Protein AF-A0A2J7Z100-F1 (afdb_monomer_lite)

InterPro domains:
  IPR019362 Methylmalonic aciduria and homocystinuria type D protein [PF10229] (12-99)
  IPR019362 Methylmalonic aciduria and homocystinuria type D protein [PTHR13192] (5-99)

Sequence (100 aa):
MAPIERGTTPWHMEYSVHRVPPAFKAEVLSIFPKCDLEKLLIVPTCQRSVLDLVNTGEPVEQEKDRCLERFMAWAKVVCDSLLGSGHWADYIDPCSGLPV

Structure (mmCIF, N/CA/C/O backbone):
data_AF-A0A2J7Z100-F1
#
_entry.id   AF-A0A2J7Z100-F1
#
loop_
_atom_site.group_PDB
_atom_site.id
_atom_site.type_symbol
_atom_site.label_atom_id
_atom_site.label_alt_id
_atom_site.label_comp_id
_atom_site.label_asym_id
_atom_site.label_entity_id
_atom_site.label_seq_id
_atom_site.pdbx_PDB_ins_code
_atom_site.Cartn_x
_atom_site.Cartn_y
_atom_site.Cartn_z
_atom_site.occupancy
_atom_site.B_iso_or_equiv
_atom_site.auth_seq_id
_atom_site.auth_comp_id
_atom_site.auth_asym_id
_atom_site.auth_atom_id
_atom_site.pdbx_PDB_model_num
ATOM 1 N N . MET A 1 1 ? 9.916 -3.895 12.779 1.00 70.19 1 MET A N 1
ATOM 2 C CA . MET A 1 1 ? 8.723 -4.563 13.344 1.00 70.19 1 MET A CA 1
ATOM 3 C C . MET A 1 1 ? 8.463 -5.799 12.501 1.00 70.19 1 MET A C 1
ATOM 5 O O . MET A 1 1 ? 8.618 -5.704 11.290 1.00 70.19 1 MET A O 1
ATOM 9 N N . ALA A 1 2 ? 8.195 -6.954 13.112 1.00 85.88 2 ALA A N 1
ATOM 10 C CA . ALA A 1 2 ? 7.854 -8.148 12.342 1.00 85.88 2 ALA A CA 1
ATOM 11 C C . ALA A 1 2 ? 6.414 -8.019 11.806 1.00 85.88 2 ALA A C 1
ATOM 13 O O . ALA A 1 2 ? 5.570 -7.485 12.529 1.00 85.88 2 ALA A O 1
ATOM 14 N N . PRO A 1 3 ? 6.133 -8.476 10.574 1.00 92.31 3 PRO A N 1
ATOM 15 C CA . PRO A 1 3 ? 4.771 -8.500 10.061 1.00 92.31 3 PRO A CA 1
ATOM 16 C C . PRO A 1 3 ? 3.896 -9.448 10.873 1.00 92.31 3 PRO A C 1
ATOM 18 O O . PRO A 1 3 ? 4.365 -10.482 11.349 1.00 92.31 3 PRO A O 1
ATOM 21 N N . ILE A 1 4 ? 2.618 -9.096 10.969 1.00 96.56 4 ILE A N 1
ATOM 22 C CA . ILE A 1 4 ? 1.551 -9.947 11.501 1.00 96.56 4 ILE A CA 1
ATOM 23 C C . ILE A 1 4 ? 1.329 -11.131 10.556 1.00 96.56 4 ILE A C 1
ATOM 25 O O . ILE A 1 4 ? 1.197 -12.265 11.001 1.00 96.56 4 ILE A O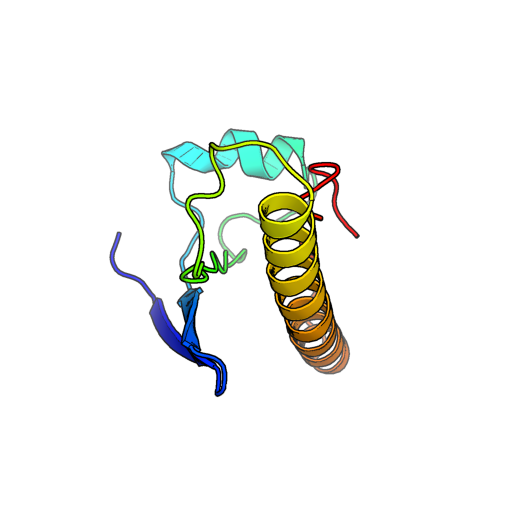 1
ATOM 29 N N . GLU A 1 5 ? 1.334 -10.859 9.252 1.00 96.50 5 GLU A N 1
ATOM 30 C CA . GLU A 1 5 ? 1.113 -11.850 8.203 1.00 96.50 5 GLU A CA 1
ATOM 31 C C . GLU A 1 5 ? 1.941 -11.509 6.961 1.00 96.50 5 GLU A C 1
ATOM 33 O O . GLU A 1 5 ? 2.273 -10.344 6.714 1.00 96.50 5 GLU A O 1
ATOM 38 N N . ARG A 1 6 ? 2.278 -12.529 6.171 1.00 97.38 6 ARG A N 1
ATOM 39 C CA . ARG A 1 6 ? 2.841 -12.392 4.827 1.00 97.38 6 ARG A CA 1
ATOM 40 C C . ARG A 1 6 ? 2.121 -13.338 3.885 1.00 97.38 6 ARG A C 1
ATOM 42 O O . ARG A 1 6 ? 1.777 -14.447 4.286 1.00 97.38 6 ARG A O 1
ATOM 49 N N . GLY A 1 7 ? 2.004 -12.939 2.629 1.00 96.62 7 GLY A N 1
ATOM 50 C CA . GLY A 1 7 ? 1.504 -13.823 1.593 1.00 96.62 7 GLY A CA 1
ATOM 51 C C . GLY A 1 7 ? 1.962 -13.413 0.205 1.00 96.62 7 GLY A C 1
ATOM 52 O O . GLY A 1 7 ? 2.594 -12.373 0.000 1.00 96.62 7 GLY A O 1
ATOM 53 N N . THR A 1 8 ? 1.629 -14.270 -0.750 1.00 96.88 8 THR A N 1
ATOM 54 C CA . THR A 1 8 ? 1.953 -14.089 -2.160 1.00 96.88 8 THR A CA 1
ATOM 55 C C . THR A 1 8 ? 0.722 -14.437 -2.981 1.00 96.88 8 THR A C 1
ATOM 57 O O . THR A 1 8 ? 0.100 -15.480 -2.786 1.00 96.88 8 THR A O 1
ATOM 60 N N . THR A 1 9 ? 0.348 -13.545 -3.890 1.00 94.50 9 THR A N 1
ATOM 61 C CA . THR A 1 9 ? -0.756 -13.762 -4.834 1.00 94.50 9 THR A CA 1
ATOM 62 C C . THR A 1 9 ? -0.364 -14.769 -5.927 1.00 94.50 9 THR A C 1
ATOM 64 O O . THR A 1 9 ? 0.829 -14.980 -6.164 1.00 94.50 9 THR A O 1
ATOM 67 N N . PRO A 1 10 ? -1.327 -15.345 -6.675 1.00 92.25 10 PRO A N 1
ATOM 68 C CA . PRO A 1 10 ? -1.025 -16.265 -7.779 1.00 92.25 10 PRO A CA 1
ATOM 69 C C . PRO A 1 10 ? -0.105 -15.693 -8.873 1.00 92.25 10 PRO A C 1
ATOM 71 O O . PRO A 1 10 ? 0.541 -16.449 -9.593 1.00 92.25 10 PRO A O 1
ATOM 74 N N . TRP A 1 11 ? -0.018 -14.365 -9.004 1.00 90.25 11 TRP A N 1
ATOM 75 C CA . TRP A 1 11 ? 0.864 -13.671 -9.954 1.00 90.25 11 TRP A CA 1
ATOM 76 C C . TRP A 1 11 ? 2.151 -13.131 -9.314 1.00 90.25 11 TRP A C 1
ATOM 78 O O . TRP A 1 11 ? 2.785 -12.242 -9.881 1.00 90.25 11 TRP A O 1
ATOM 88 N N . HIS A 1 12 ? 2.557 -13.681 -8.167 1.00 93.44 12 HIS A N 1
ATOM 89 C CA . HIS A 1 12 ? 3.811 -13.367 -7.469 1.00 93.44 12 HIS A CA 1
ATOM 90 C C . HIS A 1 12 ? 3.929 -11.924 -6.949 1.00 93.44 12 HIS A C 1
ATOM 92 O O . HIS A 1 12 ? 5.032 -11.459 -6.672 1.00 93.44 12 HIS A O 1
ATOM 98 N N . MET A 1 13 ? 2.809 -11.212 -6.776 1.00 96.44 13 MET A N 1
ATOM 99 C CA . MET A 1 13 ? 2.800 -10.018 -5.925 1.00 96.44 13 MET A CA 1
ATOM 100 C C . MET A 1 13 ? 2.866 -10.453 -4.464 1.00 96.44 13 MET A C 1
ATOM 102 O O . MET A 1 13 ? 2.020 -11.232 -4.018 1.00 96.44 13 MET A O 1
ATOM 106 N N . GLU A 1 14 ? 3.850 -9.943 -3.739 1.00 98.06 14 GLU A N 1
ATOM 107 C CA . GLU A 1 14 ? 4.035 -10.158 -2.310 1.00 98.06 14 GLU A CA 1
ATOM 108 C C . GLU A 1 14 ? 3.282 -9.089 -1.519 1.00 98.06 14 GLU A C 1
ATOM 110 O O . GLU A 1 14 ? 3.199 -7.932 -1.933 1.00 98.06 14 GLU A O 1
ATOM 115 N N . TYR A 1 15 ? 2.757 -9.461 -0.356 1.00 97.88 15 TYR A N 1
ATOM 116 C CA . TYR A 1 15 ? 2.187 -8.519 0.599 1.00 97.88 15 TYR A CA 1
ATOM 117 C C . TYR A 1 15 ? 2.577 -8.894 2.025 1.00 97.88 15 TYR A C 1
ATOM 119 O O . TYR A 1 15 ? 2.929 -10.038 2.335 1.00 97.88 15 TYR A O 1
ATOM 127 N N . SER A 1 16 ? 2.502 -7.915 2.919 1.00 97.88 16 SER A N 1
ATOM 128 C CA . SER A 1 16 ? 2.660 -8.157 4.350 1.00 97.88 16 SER A CA 1
ATOM 129 C C . SER A 1 16 ? 1.777 -7.226 5.160 1.00 97.88 16 SER A C 1
ATOM 131 O O . SER A 1 16 ? 1.538 -6.102 4.744 1.00 97.88 16 SER A O 1
ATOM 133 N N . VAL A 1 17 ? 1.292 -7.690 6.307 1.00 97.56 17 VAL A N 1
ATOM 134 C CA . VAL A 1 17 ? 0.368 -6.941 7.168 1.00 97.56 17 VAL A CA 1
ATOM 135 C C . VAL A 1 17 ? 1.113 -6.455 8.402 1.00 97.56 17 VAL A C 1
ATOM 137 O O . VAL A 1 17 ? 1.782 -7.242 9.074 1.00 97.56 17 VAL A O 1
ATOM 140 N N . HIS A 1 18 ? 0.997 -5.168 8.728 1.00 96.56 18 HIS A N 1
ATOM 141 C CA . HIS A 1 18 ? 1.682 -4.560 9.872 1.00 96.56 18 HIS A CA 1
ATOM 142 C C . HIS A 1 18 ? 0.760 -3.619 10.638 1.00 96.56 18 HIS A C 1
ATOM 144 O O . HIS A 1 18 ? -0.176 -3.051 10.083 1.00 96.56 18 HIS A O 1
ATOM 150 N N . ARG A 1 19 ? 1.080 -3.390 11.914 1.00 95.88 19 ARG A N 1
ATOM 151 C CA . ARG A 1 19 ? 0.610 -2.190 12.619 1.00 95.88 19 ARG A CA 1
ATOM 152 C C . ARG A 1 19 ? 1.362 -0.972 12.095 1.00 95.88 19 ARG A C 1
ATOM 154 O O . ARG A 1 19 ? 2.503 -1.110 11.653 1.00 95.88 19 ARG A O 1
ATOM 161 N N . VAL A 1 20 ? 0.764 0.213 12.211 1.00 94.50 20 VAL A N 1
ATOM 162 C CA . VAL A 1 20 ? 1.423 1.473 11.837 1.00 94.50 20 VAL A CA 1
ATOM 163 C C . VAL A 1 20 ? 2.715 1.646 12.652 1.00 94.50 20 VAL A C 1
ATOM 165 O O . VAL A 1 20 ? 2.650 1.779 13.881 1.00 94.50 20 VAL A O 1
ATOM 168 N N . PRO A 1 21 ? 3.904 1.659 12.019 1.00 92.50 21 PRO A N 1
ATOM 169 C CA . PRO A 1 21 ? 5.142 1.868 12.749 1.00 92.50 21 PRO A CA 1
ATOM 170 C C . PRO A 1 21 ? 5.182 3.293 13.320 1.00 92.50 21 PRO A C 1
ATOM 172 O O . PRO A 1 21 ? 4.730 4.223 12.649 1.00 92.50 21 PRO A O 1
ATOM 175 N N . PRO A 1 22 ? 5.774 3.511 14.511 1.00 91.56 22 PRO A N 1
ATOM 176 C CA . PRO A 1 22 ? 5.814 4.831 15.144 1.00 91.56 22 PRO A CA 1
ATOM 177 C C . PRO A 1 22 ? 6.333 5.954 14.235 1.00 91.56 22 PRO A C 1
ATOM 179 O O . PRO A 1 22 ? 5.801 7.058 14.272 1.00 91.56 22 PRO A O 1
ATOM 182 N N . ALA A 1 23 ? 7.317 5.650 13.382 1.00 92.25 23 ALA A N 1
ATOM 183 C CA . ALA A 1 23 ? 7.920 6.600 12.449 1.00 92.25 23 ALA A CA 1
ATOM 184 C C . ALA A 1 23 ? 6.952 7.126 11.371 1.00 92.25 23 ALA A C 1
ATOM 186 O O . ALA A 1 23 ? 7.137 8.240 10.898 1.00 92.25 23 ALA A O 1
ATOM 187 N N . PHE A 1 24 ? 5.911 6.366 11.014 1.00 90.94 24 PHE A N 1
ATOM 188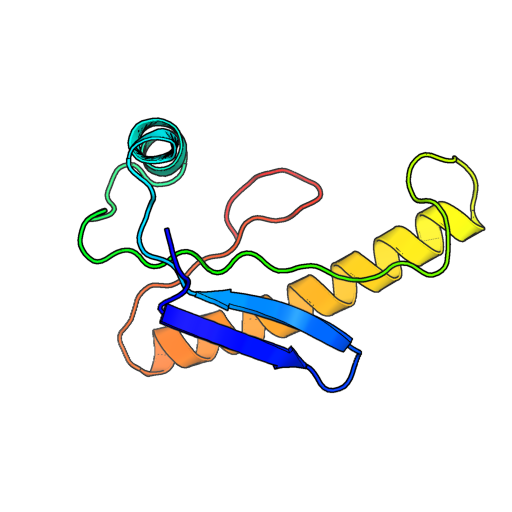 C CA . PHE A 1 24 ? 4.978 6.714 9.934 1.00 90.94 24 PHE A CA 1
ATOM 189 C C . PHE A 1 24 ? 3.643 7.279 10.436 1.00 90.94 24 PHE A C 1
ATOM 191 O O . PHE A 1 24 ? 2.793 7.652 9.633 1.00 90.94 24 PHE A O 1
ATOM 198 N N . LYS A 1 25 ? 3.431 7.381 11.757 1.00 92.31 25 LYS A N 1
ATOM 199 C CA . LYS A 1 25 ? 2.149 7.834 12.330 1.00 92.31 25 LYS A CA 1
ATOM 200 C C . LYS A 1 25 ? 1.714 9.213 11.813 1.00 92.31 25 LYS A C 1
ATOM 202 O O . LYS A 1 25 ? 0.546 9.393 11.484 1.00 92.31 25 LYS A O 1
ATOM 207 N N . ALA A 1 26 ? 2.642 10.170 11.740 1.00 92.06 26 ALA A N 1
ATOM 208 C CA . ALA A 1 26 ? 2.348 11.531 11.284 1.00 92.06 26 ALA A CA 1
ATOM 209 C C . ALA A 1 26 ? 1.958 11.576 9.798 1.00 92.06 26 ALA A C 1
ATOM 211 O O . ALA A 1 26 ? 0.999 12.249 9.433 1.00 92.06 26 ALA A O 1
ATOM 212 N N . GLU A 1 27 ? 2.671 10.824 8.959 1.00 90.62 27 GLU A N 1
ATOM 213 C CA . GLU A 1 27 ? 2.406 10.740 7.522 1.00 90.62 27 GLU A CA 1
ATOM 214 C C . GLU A 1 27 ? 1.044 10.092 7.248 1.00 90.62 27 GLU A C 1
ATOM 216 O O . GLU A 1 27 ? 0.217 10.662 6.539 1.00 90.62 27 GLU A O 1
ATOM 221 N N . VAL A 1 28 ? 0.744 8.974 7.914 1.00 90.12 28 VAL A N 1
ATOM 222 C CA . VAL A 1 28 ? -0.561 8.309 7.797 1.00 90.12 28 VAL A CA 1
ATOM 223 C C . VAL A 1 28 ? -1.711 9.233 8.209 1.00 90.12 28 VAL A C 1
ATOM 225 O O . VAL A 1 28 ? -2.723 9.279 7.517 1.00 90.12 28 VAL A O 1
ATOM 228 N N . LEU A 1 29 ? -1.565 10.014 9.285 1.00 90.94 29 LEU A N 1
ATOM 229 C CA . LEU A 1 29 ? -2.593 10.979 9.704 1.00 90.94 29 LEU A CA 1
ATOM 230 C C . LEU A 1 29 ? -2.736 12.169 8.751 1.00 90.94 29 LEU A C 1
ATOM 232 O O . LEU A 1 29 ? -3.805 12.769 8.704 1.00 90.94 29 LEU A O 1
ATOM 236 N N . SER A 1 30 ? -1.693 12.523 7.996 1.00 89.00 30 SER A N 1
ATOM 237 C CA . SER A 1 30 ? -1.802 13.580 6.983 1.00 89.00 30 SER A CA 1
ATOM 238 C C . SER A 1 30 ? -2.695 13.167 5.809 1.00 89.00 30 SER A C 1
ATOM 240 O O . SER A 1 30 ? -3.392 14.009 5.250 1.00 89.00 30 SER A O 1
ATOM 242 N N . ILE A 1 31 ? -2.725 11.868 5.498 1.00 86.25 31 ILE A N 1
ATOM 243 C CA . ILE A 1 31 ? -3.555 11.285 4.440 1.00 86.25 31 ILE A CA 1
ATOM 244 C C . ILE A 1 31 ? -4.945 10.926 4.991 1.00 86.25 31 ILE A C 1
ATOM 246 O O . ILE A 1 31 ? -5.965 11.253 4.388 1.00 86.25 31 ILE A O 1
ATOM 250 N N . PHE A 1 32 ? -4.995 10.316 6.179 1.00 85.62 32 PHE A N 1
ATOM 251 C CA . PHE A 1 32 ? -6.218 9.841 6.823 1.00 85.62 32 PHE A CA 1
ATOM 252 C C . PHE A 1 32 ? -6.393 10.437 8.234 1.00 85.62 32 PHE A C 1
ATOM 254 O O . PHE A 1 32 ? -6.198 9.754 9.246 1.00 85.62 32 PHE A O 1
ATOM 261 N N . PRO A 1 33 ? -6.813 11.711 8.349 1.00 85.00 33 PRO A N 1
ATOM 262 C CA . PRO A 1 33 ? -6.784 12.458 9.613 1.00 85.00 33 PRO A CA 1
ATOM 263 C C . PRO A 1 33 ? -7.744 11.952 10.695 1.00 85.00 33 PRO A C 1
ATOM 265 O O . PRO A 1 33 ? -7.634 12.354 11.850 1.00 85.00 33 PRO A O 1
ATOM 268 N N . LYS A 1 34 ? -8.705 11.090 10.344 1.00 86.62 34 LYS A N 1
ATOM 269 C CA . LYS A 1 34 ? -9.729 10.571 11.267 1.00 86.62 34 LYS A CA 1
ATOM 270 C C . LYS A 1 34 ? -9.505 9.109 11.673 1.00 86.62 34 LYS A C 1
ATOM 272 O O . LYS A 1 34 ? -10.352 8.547 12.363 1.00 86.62 34 LYS A O 1
ATOM 277 N N . CYS A 1 35 ? -8.405 8.486 11.250 1.00 87.75 35 CYS A N 1
ATOM 278 C CA . CYS A 1 35 ? -8.143 7.076 11.534 1.00 87.75 35 CYS A CA 1
ATOM 279 C C . CYS A 1 35 ? -7.583 6.849 12.944 1.00 87.75 35 CYS A C 1
ATOM 281 O O . CYS A 1 35 ? -6.688 7.552 13.411 1.00 87.75 35 CYS A O 1
ATOM 283 N N . ASP A 1 36 ? -8.074 5.797 13.600 1.00 92.44 36 ASP A N 1
ATOM 284 C CA . ASP A 1 36 ? -7.518 5.278 14.851 1.00 92.44 36 ASP A CA 1
ATOM 285 C C . ASP A 1 36 ? -6.271 4.428 14.546 1.00 92.44 36 ASP A C 1
ATOM 287 O O . ASP A 1 36 ? -6.372 3.248 14.197 1.00 92.44 36 ASP A O 1
ATOM 291 N N . LEU A 1 37 ? -5.085 5.038 14.650 1.00 92.00 37 LEU A N 1
ATOM 292 C CA . LEU A 1 37 ? -3.807 4.405 14.290 1.00 92.00 37 LEU A CA 1
ATOM 293 C C . LEU A 1 37 ? -3.489 3.126 15.078 1.00 92.00 37 LEU A C 1
ATOM 295 O O . LEU A 1 37 ? -2.709 2.304 14.602 1.00 92.00 37 LEU A O 1
ATOM 299 N N . GLU A 1 38 ? -4.057 2.944 16.272 1.00 91.00 38 GLU A N 1
ATOM 300 C CA . GLU A 1 38 ? -3.809 1.747 17.087 1.00 91.00 38 GLU A CA 1
ATOM 301 C C . GLU A 1 38 ? -4.554 0.517 16.548 1.00 91.00 38 GLU A C 1
ATOM 303 O O . GLU A 1 38 ? -4.149 -0.628 16.793 1.00 91.00 38 GLU A O 1
ATOM 308 N N . LYS A 1 39 ? -5.629 0.754 15.789 1.00 92.19 39 LYS A N 1
ATOM 309 C CA . LYS A 1 39 ? -6.427 -0.274 15.109 1.00 92.19 39 LYS A CA 1
ATOM 310 C C . LYS A 1 39 ? -6.133 -0.366 13.616 1.00 92.19 39 LYS A C 1
ATOM 312 O O . LYS A 1 39 ? -6.507 -1.358 12.997 1.00 92.19 39 LYS A O 1
ATOM 317 N N . LEU A 1 40 ? -5.478 0.643 13.046 1.00 94.69 40 LEU A N 1
ATOM 318 C CA . LEU A 1 40 ? -5.142 0.667 11.634 1.00 94.69 40 LEU A CA 1
ATOM 319 C C . LEU A 1 40 ? -4.056 -0.368 11.312 1.00 94.69 40 LEU A C 1
ATOM 321 O O . LEU A 1 40 ? -2.996 -0.421 11.944 1.00 94.69 40 LEU A O 1
ATOM 325 N N . LEU A 1 41 ? -4.330 -1.168 10.286 1.00 95.69 41 LEU A N 1
ATOM 326 C CA . LEU A 1 41 ? -3.364 -2.066 9.674 1.00 95.69 41 LEU A CA 1
ATOM 327 C C . LEU A 1 41 ? -2.906 -1.471 8.347 1.00 95.69 41 LEU A C 1
ATOM 329 O O . LEU A 1 41 ? -3.706 -0.906 7.607 1.00 95.69 41 LEU A O 1
ATOM 333 N N . ILE A 1 42 ? -1.618 -1.618 8.052 1.00 95.12 42 ILE A N 1
ATOM 334 C CA . ILE A 1 42 ? -1.037 -1.256 6.761 1.00 95.12 42 ILE A CA 1
ATOM 335 C C . ILE A 1 42 ? -0.636 -2.526 6.021 1.00 95.12 42 ILE A C 1
ATOM 337 O O . ILE A 1 42 ? -0.073 -3.452 6.617 1.00 95.12 42 ILE A O 1
ATOM 341 N N . VAL A 1 43 ? -0.924 -2.557 4.722 1.00 96.69 43 VAL A N 1
ATOM 342 C CA . VAL A 1 43 ? -0.636 -3.703 3.856 1.00 96.69 43 VAL A CA 1
ATOM 343 C C . VAL A 1 43 ? 0.242 -3.257 2.686 1.00 96.69 43 VAL A C 1
ATOM 345 O O . VAL A 1 43 ? -0.262 -3.044 1.584 1.00 96.69 43 VAL A O 1
ATOM 348 N N . PRO A 1 44 ? 1.557 -3.057 2.898 1.00 96.19 44 PRO A N 1
ATOM 349 C CA . PRO A 1 44 ? 2.478 -2.839 1.792 1.00 96.19 44 PRO A CA 1
ATOM 350 C C . PRO A 1 44 ? 2.483 -4.043 0.847 1.00 96.19 44 PRO A C 1
ATOM 352 O O . PRO A 1 44 ? 2.532 -5.200 1.285 1.00 96.19 44 PRO A O 1
ATOM 355 N N . THR A 1 45 ? 2.488 -3.747 -0.451 1.00 97.50 45 THR A N 1
ATOM 356 C CA . THR A 1 45 ? 2.640 -4.732 -1.523 1.00 97.50 45 THR A CA 1
ATOM 357 C C . THR A 1 45 ? 3.955 -4.506 -2.260 1.00 97.50 45 THR A C 1
ATOM 359 O O . THR A 1 45 ? 4.460 -3.387 -2.334 1.00 97.50 45 THR A O 1
ATOM 362 N N . CYS A 1 46 ? 4.534 -5.581 -2.783 1.00 97.06 46 CYS A N 1
ATOM 363 C CA . CYS A 1 46 ? 5.724 -5.534 -3.617 1.00 97.06 46 CYS A CA 1
ATOM 364 C C . CYS A 1 46 ? 5.517 -6.439 -4.828 1.00 97.06 46 CYS A C 1
ATOM 366 O O . CYS A 1 46 ? 5.137 -7.604 -4.700 1.00 97.06 46 CYS A O 1
ATOM 368 N N . GLN A 1 47 ? 5.756 -5.896 -6.016 1.00 96.12 47 GLN A N 1
ATOM 369 C CA . GLN A 1 47 ? 5.665 -6.630 -7.270 1.00 96.12 47 GLN A CA 1
ATOM 370 C C . GLN A 1 47 ? 7.031 -6.641 -7.928 1.00 96.12 47 GLN A C 1
ATOM 372 O O . GLN A 1 47 ? 7.606 -5.588 -8.197 1.00 96.12 47 GLN A O 1
ATOM 377 N N . ARG A 1 48 ? 7.545 -7.836 -8.220 1.00 94.94 48 ARG A N 1
ATOM 378 C CA . ARG A 1 48 ? 8.748 -7.959 -9.036 1.00 94.94 48 ARG A CA 1
ATOM 379 C C . ARG A 1 48 ? 8.411 -7.591 -10.481 1.00 94.94 48 ARG A C 1
ATOM 381 O O . ARG A 1 48 ? 7.619 -8.284 -11.120 1.00 94.94 48 ARG A O 1
ATOM 388 N N . SER A 1 49 ? 9.033 -6.532 -10.986 1.00 94.94 49 SER A N 1
ATOM 389 C CA . SER A 1 49 ? 8.977 -6.178 -12.401 1.00 94.94 49 SER A CA 1
ATOM 390 C C . SER A 1 49 ? 9.922 -7.049 -13.230 1.00 94.94 49 SER A C 1
ATOM 392 O O . SER A 1 49 ? 10.920 -7.586 -12.738 1.00 94.94 49 SER A O 1
ATOM 394 N N . VAL A 1 50 ? 9.589 -7.202 -14.509 1.00 94.75 50 VAL A N 1
ATOM 395 C CA . VAL A 1 50 ? 10.447 -7.842 -15.514 1.00 94.75 50 VAL A CA 1
ATOM 396 C C . VAL A 1 50 ? 11.526 -6.870 -15.985 1.00 94.75 50 VAL A C 1
ATOM 398 O O . VAL A 1 50 ? 12.670 -7.272 -16.193 1.00 94.75 50 VAL A O 1
ATOM 401 N N . LEU A 1 51 ? 11.161 -5.595 -16.137 1.00 95.88 51 LEU A N 1
ATOM 402 C CA . LEU A 1 51 ? 12.052 -4.521 -16.567 1.00 95.88 51 LEU A CA 1
ATOM 403 C C . LEU A 1 51 ? 12.493 -3.662 -15.382 1.00 95.88 51 LEU A C 1
ATOM 405 O O . LEU A 1 51 ? 11.800 -3.564 -14.367 1.00 95.88 51 LEU A O 1
ATOM 409 N N . ASP A 1 52 ? 13.638 -3.006 -15.537 1.00 95.31 52 ASP A N 1
ATOM 410 C CA . ASP A 1 52 ? 14.057 -1.942 -14.631 1.00 95.31 52 ASP A CA 1
ATOM 411 C C . ASP A 1 52 ? 13.167 -0.708 -14.845 1.00 95.31 52 ASP A C 1
ATOM 413 O O . ASP A 1 52 ? 13.232 -0.053 -15.889 1.00 95.31 52 ASP A O 1
ATOM 417 N N . LEU A 1 53 ? 12.325 -0.419 -13.848 1.00 92.94 53 LEU A N 1
ATOM 418 C CA . LEU A 1 53 ? 11.314 0.639 -13.901 1.00 92.94 53 LEU A CA 1
ATOM 419 C C . LEU A 1 53 ? 11.893 2.055 -13.771 1.00 92.94 53 LEU A C 1
ATOM 421 O O . LEU A 1 53 ? 11.151 3.020 -13.956 1.00 92.94 53 LEU A O 1
ATOM 425 N N . VAL A 1 54 ? 13.189 2.189 -13.460 1.00 92.75 54 VAL A N 1
ATOM 426 C CA . VAL A 1 54 ? 13.895 3.483 -13.444 1.00 92.75 54 VAL A CA 1
ATOM 427 C C . VAL A 1 54 ? 14.142 3.991 -14.866 1.00 92.75 54 VAL A C 1
ATOM 429 O O . VAL A 1 54 ? 14.239 5.199 -15.087 1.00 92.75 54 VAL A O 1
ATOM 432 N N . ASN A 1 55 ? 14.220 3.082 -15.838 1.00 93.00 55 ASN A N 1
ATOM 433 C CA . ASN A 1 55 ? 14.403 3.442 -17.237 1.00 93.00 55 ASN A CA 1
ATOM 434 C C . ASN A 1 55 ? 13.142 4.087 -17.832 1.00 93.00 55 ASN A C 1
ATOM 436 O O . ASN A 1 55 ? 12.059 4.093 -17.246 1.00 93.00 55 ASN A O 1
ATOM 440 N N . THR A 1 56 ? 13.296 4.636 -19.032 1.00 92.31 56 THR A N 1
ATOM 441 C CA . THR A 1 56 ? 12.205 5.219 -19.814 1.00 92.31 56 THR A CA 1
ATOM 442 C C . THR A 1 56 ? 12.012 4.445 -21.113 1.00 92.31 56 THR A C 1
ATOM 444 O O . THR A 1 56 ? 12.913 3.749 -21.586 1.00 92.31 56 THR A O 1
ATOM 447 N N . GLY A 1 57 ? 10.824 4.570 -21.699 1.00 95.88 57 GLY A N 1
ATOM 448 C CA . GLY A 1 57 ? 10.489 3.968 -22.985 1.00 95.88 57 GLY A CA 1
ATOM 449 C C . GLY A 1 57 ? 9.215 3.141 -22.921 1.00 95.88 57 GLY A C 1
ATOM 450 O O . GLY A 1 57 ? 8.789 2.701 -21.857 1.00 95.88 57 GLY A O 1
ATOM 451 N N . GLU A 1 58 ? 8.624 2.918 -24.090 1.00 97.31 58 GLU A N 1
ATOM 452 C CA . GLU A 1 58 ? 7.329 2.250 -24.231 1.00 97.31 58 GLU A CA 1
ATOM 453 C C . GLU A 1 58 ? 7.244 0.889 -23.508 1.00 97.31 58 GLU A C 1
ATOM 455 O O . GLU A 1 58 ? 6.276 0.692 -22.777 1.00 97.31 58 GLU A O 1
ATOM 460 N N . PRO A 1 59 ? 8.244 -0.018 -23.577 1.00 97.19 59 PRO A N 1
ATOM 461 C CA . PRO A 1 59 ? 8.168 -1.283 -22.842 1.00 97.19 59 PRO A CA 1
ATOM 462 C C . PRO A 1 59 ? 8.136 -1.104 -21.318 1.00 97.19 59 PRO A C 1
ATOM 464 O O . PRO A 1 59 ? 7.489 -1.880 -20.619 1.00 97.19 59 PRO A O 1
ATOM 467 N N . VAL A 1 60 ? 8.838 -0.092 -20.79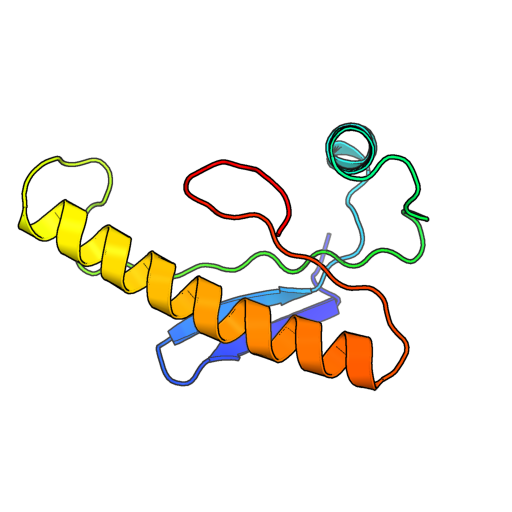6 1.00 97.19 60 VAL A N 1
ATOM 468 C CA . VAL A 1 60 ? 8.871 0.193 -19.356 1.00 97.19 60 VAL A CA 1
ATOM 469 C C . VAL A 1 60 ? 7.539 0.779 -18.898 1.00 97.19 60 VAL A C 1
ATOM 471 O O . VAL A 1 60 ? 7.041 0.371 -17.855 1.00 97.19 60 VAL A O 1
ATOM 474 N N . GLU A 1 61 ? 6.931 1.670 -19.684 1.00 96.31 61 GLU A N 1
ATOM 475 C CA . GLU A 1 61 ? 5.593 2.199 -19.384 1.00 96.31 61 GLU A CA 1
ATOM 476 C C . GLU A 1 61 ? 4.529 1.092 -19.426 1.00 96.31 61 GLU A C 1
ATOM 478 O O . GLU A 1 61 ? 3.755 0.962 -18.484 1.00 96.31 61 GLU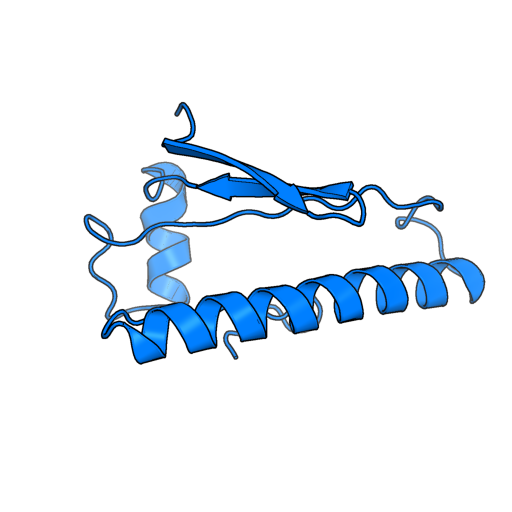 A O 1
ATOM 483 N N . GLN A 1 62 ? 4.579 0.192 -20.414 1.00 97.25 62 GLN A N 1
ATOM 484 C CA . GLN A 1 62 ? 3.693 -0.980 -20.459 1.00 97.25 62 GLN A CA 1
ATOM 485 C C . GLN A 1 62 ? 3.865 -1.895 -19.234 1.00 97.25 62 GLN A C 1
ATOM 487 O O . GLN A 1 62 ? 2.893 -2.446 -18.718 1.00 97.25 62 GLN A O 1
ATOM 492 N N . GLU A 1 63 ? 5.095 -2.068 -18.741 1.00 96.56 63 GLU A N 1
ATOM 493 C CA . GLU A 1 63 ? 5.354 -2.850 -17.529 1.00 96.56 63 GLU A CA 1
ATOM 494 C C . GLU A 1 63 ? 4.844 -2.141 -16.262 1.00 96.56 63 GLU A C 1
ATOM 496 O O . GLU A 1 63 ? 4.324 -2.811 -15.363 1.00 96.56 63 GLU A O 1
ATOM 501 N N . LYS A 1 64 ? 4.946 -0.805 -16.190 1.00 95.69 64 LYS A N 1
ATOM 502 C CA . LYS A 1 64 ? 4.359 0.000 -15.105 1.00 95.69 64 LYS A CA 1
ATOM 503 C C . LYS A 1 64 ? 2.840 -0.140 -15.094 1.00 95.69 64 LYS A C 1
ATOM 505 O O . LYS A 1 64 ? 2.295 -0.493 -14.049 1.00 95.69 64 LYS A O 1
ATOM 510 N N . ASP A 1 65 ? 2.189 0.019 -16.245 1.00 96.62 65 ASP A N 1
ATOM 511 C CA . ASP A 1 65 ? 0.740 -0.144 -16.399 1.00 96.62 65 ASP A CA 1
ATOM 512 C C . ASP A 1 65 ? 0.301 -1.554 -15.986 1.00 96.62 65 ASP A C 1
ATOM 514 O O . ASP A 1 65 ? -0.599 -1.724 -15.163 1.00 96.62 65 ASP A O 1
ATOM 518 N N . ARG A 1 66 ? 1.022 -2.590 -16.436 1.00 96.00 66 ARG A N 1
ATOM 519 C CA . ARG A 1 66 ? 0.754 -3.984 -16.047 1.00 96.00 66 ARG A CA 1
ATOM 520 C C . ARG A 1 66 ? 0.863 -4.208 -14.534 1.00 96.00 66 ARG A C 1
ATOM 522 O O . ARG A 1 66 ? 0.130 -5.031 -13.977 1.00 96.00 66 ARG A O 1
ATOM 529 N N . CYS A 1 67 ? 1.822 -3.573 -13.861 1.00 96.19 67 CYS A N 1
ATOM 530 C CA . CYS A 1 67 ? 1.967 -3.666 -12.404 1.00 96.19 67 CYS A CA 1
ATOM 531 C C . CYS A 1 67 ? 0.857 -2.896 -11.678 1.00 96.19 67 CYS A C 1
ATOM 533 O O . CYS A 1 67 ? 0.309 -3.401 -10.692 1.00 96.19 67 CYS A O 1
ATOM 535 N N . LEU A 1 68 ? 0.504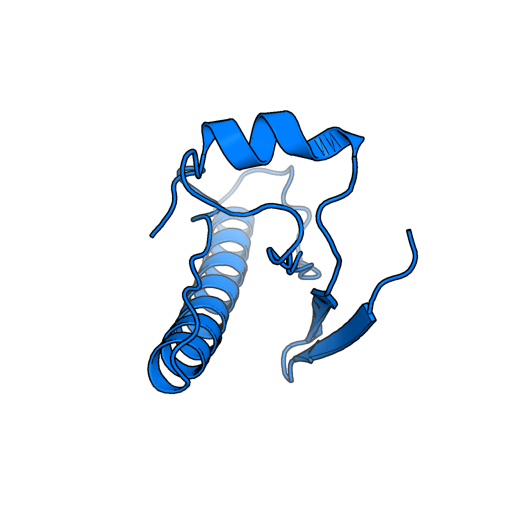 -1.713 -12.185 1.00 96.12 68 LEU A N 1
ATOM 536 C CA . LEU A 1 68 ? -0.556 -0.864 -11.658 1.00 96.12 68 LEU A CA 1
ATOM 537 C C . LEU A 1 68 ? -1.910 -1.573 -11.720 1.00 96.12 68 LEU A C 1
ATOM 539 O O . LEU A 1 68 ? -2.554 -1.739 -10.689 1.00 96.12 68 LEU A O 1
ATOM 543 N N . GLU A 1 69 ? -2.312 -2.077 -12.886 1.00 95.81 69 GLU A N 1
ATOM 544 C CA . GLU A 1 69 ? -3.601 -2.755 -13.071 1.00 95.81 69 GLU A CA 1
ATOM 545 C C . GLU A 1 69 ? -3.768 -3.953 -12.127 1.00 95.81 69 GLU A C 1
ATOM 547 O O . GLU A 1 69 ? -4.824 -4.135 -11.516 1.00 95.81 69 GLU A O 1
ATOM 552 N N . ARG A 1 70 ? -2.705 -4.749 -11.942 1.00 96.12 70 ARG A N 1
ATOM 553 C CA . ARG A 1 70 ? -2.707 -5.878 -10.998 1.00 96.12 70 ARG A CA 1
ATOM 554 C C . ARG A 1 70 ? -2.892 -5.428 -9.556 1.00 96.12 70 ARG A C 1
ATOM 556 O O . ARG A 1 70 ? -3.644 -6.068 -8.820 1.00 96.12 70 ARG A O 1
ATOM 563 N N . PHE A 1 71 ? -2.206 -4.358 -9.153 1.00 97.25 71 PHE A N 1
ATOM 564 C CA . PHE A 1 71 ? -2.367 -3.791 -7.819 1.00 97.25 71 PHE A CA 1
ATOM 565 C C . PHE A 1 71 ? -3.792 -3.276 -7.620 1.00 97.25 71 PHE A C 1
ATOM 567 O O . PHE A 1 71 ? -4.439 -3.678 -6.659 1.00 97.25 71 PHE A O 1
ATOM 574 N N . MET A 1 72 ? -4.303 -2.464 -8.548 1.00 96.94 72 MET A N 1
ATOM 575 C CA . MET A 1 72 ? -5.630 -1.849 -8.453 1.00 96.94 72 MET A CA 1
ATOM 576 C C . MET A 1 72 ? -6.738 -2.904 -8.378 1.00 96.94 72 MET A C 1
ATOM 578 O O . MET A 1 72 ? -7.618 -2.820 -7.522 1.00 96.94 72 MET A O 1
ATOM 582 N N . ALA A 1 73 ? -6.672 -3.943 -9.219 1.00 96.25 73 ALA A N 1
ATOM 583 C CA . ALA A 1 73 ? -7.636 -5.040 -9.194 1.00 96.25 73 ALA A CA 1
ATOM 584 C C . ALA A 1 73 ? -7.614 -5.796 -7.856 1.00 96.25 73 ALA A C 1
ATOM 586 O O . ALA A 1 73 ? -8.665 -6.094 -7.287 1.00 96.25 73 ALA A O 1
ATOM 587 N N . TRP A 1 74 ? -6.422 -6.085 -7.331 1.00 97.12 74 TRP A N 1
ATOM 588 C CA . TRP A 1 74 ? -6.273 -6.758 -6.043 1.00 97.12 74 TRP A CA 1
ATOM 589 C C . TRP A 1 74 ? -6.748 -5.887 -4.875 1.00 97.12 74 TRP A C 1
ATOM 591 O O . TRP A 1 74 ? -7.531 -6.350 -4.046 1.00 97.12 74 TRP A O 1
ATOM 601 N N . ALA A 1 75 ? -6.315 -4.626 -4.829 1.00 97.62 75 ALA A N 1
ATOM 602 C CA . ALA A 1 75 ? -6.630 -3.684 -3.762 1.00 97.62 75 ALA A CA 1
ATOM 603 C C . ALA A 1 75 ? -8.137 -3.436 -3.671 1.00 97.62 75 ALA A C 1
ATOM 605 O O . ALA A 1 75 ? -8.697 -3.475 -2.575 1.00 97.62 75 ALA A O 1
ATOM 606 N N . LYS A 1 76 ? -8.806 -3.302 -4.824 1.00 97.44 76 LYS A N 1
ATOM 607 C CA . LYS A 1 76 ? -10.262 -3.198 -4.895 1.00 97.44 76 LYS A CA 1
ATOM 608 C C . LYS A 1 76 ? -10.958 -4.405 -4.268 1.00 97.44 76 LYS A C 1
ATOM 610 O O . LYS A 1 76 ? -11.818 -4.225 -3.415 1.00 97.44 76 LYS A O 1
ATOM 615 N N . VAL A 1 77 ? -10.576 -5.627 -4.647 1.00 97.31 77 VAL A N 1
ATOM 616 C CA . VAL A 1 77 ? -11.196 -6.852 -4.105 1.00 97.31 77 VAL A CA 1
ATOM 617 C C . VAL A 1 77 ? -10.995 -6.955 -2.593 1.00 97.31 77 VAL A C 1
ATOM 619 O O . VAL A 1 77 ? -11.928 -7.303 -1.869 1.00 97.31 77 VAL A O 1
ATOM 622 N N . VAL A 1 78 ? -9.797 -6.628 -2.102 1.00 96.81 78 VAL A N 1
ATOM 623 C CA . VAL A 1 78 ? -9.498 -6.639 -0.664 1.00 96.81 78 VAL A CA 1
ATOM 624 C C . VAL A 1 78 ? -10.345 -5.607 0.080 1.00 96.81 78 VAL A C 1
ATOM 626 O O . VAL A 1 78 ? -10.982 -5.955 1.075 1.00 96.81 78 VAL A O 1
ATOM 629 N N . CYS A 1 79 ? -10.400 -4.364 -0.403 1.00 97.69 79 CYS A N 1
ATOM 630 C CA . CYS A 1 79 ? -11.160 -3.299 0.250 1.00 97.69 79 CYS A CA 1
ATOM 631 C C . CYS A 1 79 ? -12.668 -3.564 0.208 1.00 97.69 79 CYS A C 1
ATOM 633 O O . CYS A 1 79 ? -13.321 -3.450 1.242 1.00 97.69 79 CYS A O 1
ATOM 635 N N . ASP A 1 80 ? -13.207 -4.016 -0.929 1.00 98.06 80 ASP A N 1
ATOM 636 C CA . ASP A 1 80 ? -14.618 -4.399 -1.059 1.00 98.06 80 ASP A CA 1
ATOM 637 C C . ASP A 1 80 ? -14.972 -5.545 -0.085 1.00 98.06 80 ASP A C 1
ATOM 639 O O . ASP A 1 80 ? -16.022 -5.518 0.561 1.00 98.06 80 ASP A O 1
ATOM 643 N N . SER A 1 81 ? -14.083 -6.534 0.083 1.00 98.06 81 SER A N 1
ATOM 644 C CA . SER A 1 81 ? -14.285 -7.649 1.021 1.00 98.06 81 SER A CA 1
ATOM 645 C C . SER A 1 81 ? -14.241 -7.211 2.489 1.00 98.06 81 SER A C 1
ATOM 647 O O . SER A 1 81 ? -15.023 -7.708 3.308 1.00 98.06 81 SER A O 1
ATOM 649 N N . LEU A 1 82 ? -13.329 -6.302 2.844 1.00 97.38 82 LEU A N 1
ATOM 650 C CA . LEU A 1 82 ? -13.233 -5.743 4.195 1.00 97.38 82 LEU A CA 1
ATOM 651 C C . LEU A 1 82 ? -14.454 -4.873 4.506 1.00 97.38 82 LEU A C 1
ATOM 653 O O . LEU A 1 82 ? -15.066 -5.041 5.564 1.00 97.38 82 LEU A O 1
ATOM 657 N N . LEU A 1 83 ? -14.869 -4.040 3.549 1.00 96.81 83 LEU A N 1
ATOM 658 C CA . LEU A 1 83 ? -16.066 -3.212 3.648 1.00 96.81 83 LEU A CA 1
ATOM 659 C C . LEU A 1 83 ? -17.324 -4.066 3.821 1.00 96.81 83 LEU A C 1
ATOM 661 O O . LEU A 1 83 ? -18.125 -3.802 4.718 1.00 96.81 83 LEU A O 1
ATOM 665 N N . GLY A 1 84 ? -17.464 -5.138 3.035 1.00 97.69 84 GLY A N 1
ATOM 666 C CA . GLY A 1 84 ? -18.553 -6.109 3.175 1.00 97.69 84 GLY A CA 1
ATOM 667 C C . GLY A 1 84 ? -18.575 -6.828 4.530 1.00 97.69 84 GLY A C 1
ATOM 668 O O . GLY A 1 84 ? -19.628 -7.292 4.961 1.00 97.69 84 GLY A O 1
ATOM 669 N N . SER A 1 85 ? -17.439 -6.866 5.231 1.00 97.62 85 SER A N 1
ATOM 670 C CA . SER A 1 85 ? -17.303 -7.418 6.587 1.00 97.62 85 SER A CA 1
ATOM 671 C C . SER A 1 85 ? -17.446 -6.360 7.694 1.00 97.62 85 SER A C 1
ATOM 673 O O . SER A 1 85 ? -17.260 -6.671 8.868 1.00 97.62 85 SER A O 1
ATOM 675 N N . GLY A 1 86 ? -17.775 -5.110 7.347 1.00 96.69 86 GLY A N 1
ATOM 676 C CA . GLY A 1 86 ? -17.959 -4.010 8.299 1.00 96.69 86 GLY A CA 1
ATOM 677 C C . GLY A 1 86 ? -16.670 -3.291 8.712 1.00 96.69 86 GLY A C 1
ATOM 678 O O . GLY A 1 86 ? -16.684 -2.525 9.677 1.00 96.69 86 GLY A O 1
ATOM 679 N N . HIS A 1 87 ? -15.563 -3.513 8.002 1.00 95.44 87 HIS A N 1
ATOM 680 C CA . HIS A 1 87 ? -14.294 -2.829 8.236 1.00 95.44 87 HIS A CA 1
ATOM 681 C C . HIS A 1 87 ? -14.051 -1.763 7.170 1.00 95.44 87 HIS A C 1
ATOM 683 O O . HIS A 1 87 ? -14.144 -2.033 5.978 1.00 95.44 87 HIS A O 1
ATOM 689 N N . TRP A 1 88 ? -13.694 -0.550 7.592 1.00 93.94 88 TRP A N 1
ATOM 690 C CA . TRP A 1 88 ? -13.195 0.448 6.651 1.00 93.94 88 TRP A CA 1
ATOM 691 C C . TRP A 1 88 ? -11.817 0.027 6.129 1.00 93.94 88 TRP A C 1
ATOM 693 O O . TRP A 1 88 ? -10.960 -0.406 6.904 1.00 93.94 88 TRP A O 1
ATOM 703 N N . ALA A 1 89 ? -11.626 0.173 4.825 1.00 95.31 89 ALA A N 1
ATOM 704 C CA . ALA A 1 89 ? -10.372 -0.040 4.129 1.00 95.31 89 ALA A CA 1
ATOM 705 C C . ALA A 1 89 ? -10.326 0.886 2.912 1.00 95.31 89 ALA A C 1
ATOM 707 O O . ALA A 1 89 ? -11.367 1.221 2.347 1.00 95.31 89 ALA A O 1
ATOM 708 N N . ASP A 1 90 ? -9.118 1.286 2.547 1.00 94.50 90 ASP A N 1
ATOM 709 C CA . ASP A 1 90 ? -8.813 2.190 1.444 1.00 94.50 90 ASP A CA 1
ATOM 710 C C . ASP A 1 90 ? -7.395 1.848 0.952 1.00 94.50 90 ASP A C 1
ATOM 712 O O . ASP A 1 90 ? -6.630 1.165 1.650 1.00 94.50 90 ASP A O 1
ATOM 716 N N . TYR A 1 91 ? -7.040 2.290 -0.247 1.00 95.25 91 TYR A N 1
ATOM 717 C CA . TYR A 1 91 ? -5.728 2.099 -0.841 1.00 95.25 91 TYR A CA 1
ATOM 718 C C . TYR A 1 91 ? -5.272 3.359 -1.571 1.00 95.25 91 TYR A C 1
ATOM 720 O O . TYR A 1 91 ? -6.063 4.158 -2.054 1.00 95.25 91 TYR A O 1
ATOM 728 N N . ILE A 1 92 ? -3.956 3.533 -1.654 1.00 93.94 92 ILE A N 1
ATOM 729 C CA . ILE A 1 92 ? -3.359 4.677 -2.340 1.00 93.94 92 ILE A CA 1
ATOM 730 C C . ILE A 1 92 ? -3.118 4.306 -3.796 1.00 93.94 92 ILE A C 1
ATOM 732 O O . ILE A 1 92 ? -2.462 3.297 -4.065 1.00 93.94 92 ILE A O 1
ATOM 736 N N . ASP A 1 93 ? -3.612 5.126 -4.719 1.00 93.81 93 ASP A N 1
ATOM 737 C CA . ASP A 1 93 ? -3.250 5.031 -6.128 1.00 93.81 93 ASP A CA 1
ATOM 738 C C . ASP A 1 93 ? -1.752 5.364 -6.300 1.00 93.81 93 ASP A C 1
ATOM 740 O O . ASP A 1 93 ? -1.344 6.495 -6.013 1.00 93.81 93 ASP A O 1
ATOM 744 N N . PRO A 1 94 ? -0.913 4.421 -6.776 1.00 93.06 94 PRO A N 1
ATOM 745 C CA . PRO A 1 94 ? 0.521 4.644 -6.944 1.00 93.06 94 PRO A CA 1
ATOM 746 C C . PRO A 1 94 ? 0.871 5.792 -7.897 1.00 93.06 94 PRO A C 1
ATOM 748 O O . PRO A 1 94 ? 1.970 6.336 -7.802 1.00 93.06 94 PRO A O 1
ATOM 751 N N . CYS A 1 95 ? -0.029 6.152 -8.818 1.00 89.94 95 CYS A N 1
ATOM 752 C CA . CYS A 1 95 ? 0.213 7.209 -9.795 1.00 89.94 95 CYS A CA 1
ATOM 753 C C . CYS A 1 95 ? -0.016 8.611 -9.220 1.00 89.94 95 CYS A C 1
ATOM 755 O O . CYS A 1 95 ? 0.794 9.507 -9.458 1.00 89.94 95 CYS A O 1
ATOM 757 N N . SER A 1 96 ? -1.106 8.815 -8.477 1.00 91.25 96 SER A N 1
ATOM 758 C CA . SER A 1 96 ? -1.452 10.121 -7.897 1.00 91.25 96 SER A CA 1
ATOM 759 C C . SER A 1 96 ? -0.955 10.321 -6.465 1.00 91.25 96 SER A C 1
ATOM 761 O O . SER A 1 96 ? -0.822 11.462 -6.020 1.00 91.25 96 SER A O 1
ATOM 763 N N . GLY A 1 97 ? -0.695 9.236 -5.732 1.00 89.06 97 GLY A N 1
ATOM 764 C CA . GLY A 1 97 ? -0.415 9.278 -4.298 1.00 89.06 97 GLY A CA 1
ATOM 765 C C . GLY A 1 97 ? -1.644 9.608 -3.445 1.00 89.06 97 GLY A C 1
ATOM 766 O O . GLY A 1 97 ? -1.488 9.974 -2.280 1.00 89.06 97 GLY A O 1
ATOM 767 N N . LEU A 1 98 ? -2.855 9.506 -4.005 1.00 88.88 98 LEU A N 1
ATOM 768 C CA . LEU A 1 98 ? -4.107 9.842 -3.328 1.00 88.88 98 LEU A CA 1
ATOM 769 C C . LEU A 1 98 ? -4.907 8.584 -2.936 1.00 88.88 98 LEU A C 1
ATOM 771 O O . LEU A 1 98 ? -4.783 7.556 -3.606 1.00 88.88 98 LEU A O 1
ATOM 775 N N . PRO A 1 99 ? -5.728 8.658 -1.870 1.00 89.62 99 PRO A N 1
ATOM 776 C CA . PRO A 1 99 ? -6.719 7.626 -1.544 1.00 89.62 99 PRO A CA 1
ATOM 777 C C . PRO A 1 99 ? -7.786 7.455 -2.635 1.00 89.62 99 PRO A C 1
ATOM 779 O O . PRO A 1 99 ? -8.024 8.400 -3.397 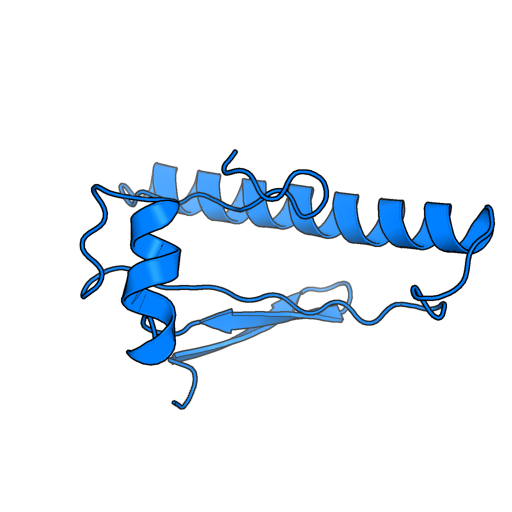1.00 89.62 99 PRO A O 1
ATOM 782 N N . VAL A 1 100 ? -8.437 6.283 -2.680 1.00 87.44 100 VAL A N 1
ATOM 783 C CA . VAL A 1 100 ? -9.409 5.901 -3.727 1.00 87.44 100 VAL A CA 1
ATOM 784 C C . VAL A 1 100 ? -10.801 5.608 -3.175 1.00 87.44 100 VAL A C 1
ATOM 786 O O . VAL A 1 100 ? -10.945 4.766 -2.266 1.00 87.44 100 VAL A O 1
#

pLDDT: mean 94.03, std 4.06, range [70.19, 98.06]

Organism: NCBI:txid47790

Foldseek 3Di:
DDFPDWDADPQGKIKTKDQDDPVCPVVVCVQVVPDDSRPDIDIDIDDDFPDDLVDDDDVSVVRVVVVQVVCVVVQVVVQVVCVVVVHHDWDARPVPRHTD

Radius of gyration: 14.9 Å; chains: 1; bounding box: 33×30×41 Å

Secondary structure (DSSP, 8-state):
---SEEEE-TT-EEEEEEE--GGGHHHHHHH-TT--TTT-EE--EEE--SS-TTS-SHHHHHHHHHHHHHHHHHHHHHHHHHHHTT-----B-TTT--B-